Protein AF-A0A5E3WCV4-F1 (afdb_monomer)

Nearest PDB structures (foldseek):
  1yk3-assembly2_B  TM=3.940E-01  e=1.195E-01  Mycobacterium tuberculosis
  8osp-assembly2_C  TM=3.160E-01  e=5.801E-01  Lactobacillus
  2qml-assembly1_A  TM=3.445E-01  e=4.029E-01  Halalkalibacterium halodurans
  2bue-assembly1_A  TM=3.305E-01  e=5.498E+00  Escherichia coli

Sequence (137 aa):
MASGCETLPAIVQELQLLKHSLLPDERMTLLSPLTAEEALESALDALSGDDLSELSDSLSGNAFLTLAFELEDWRGIWFENNICLAASVPTTSGGEDRYDIMVKGENLGREDQTRWQSIVHDKRREVAESGNILCFS

Solvent-accessible surface area (backbone atoms only — not comparable to full-atom values): 8015 Å² total; per-residue (Å²): 142,75,90,65,83,75,50,71,70,53,55,48,52,53,49,30,54,48,66,75,65,53,52,96,57,46,48,81,44,80,67,32,60,73,86,26,48,70,38,45,53,47,40,49,73,47,95,60,74,69,41,52,53,56,29,50,60,54,43,57,93,52,58,51,44,30,35,35,40,35,41,72,89,53,72,57,37,33,40,39,35,41,35,55,66,56,92,74,71,79,70,87,56,82,80,66,85,47,52,46,80,43,64,46,40,86,80,58,47,72,67,56,35,52,52,50,42,49,52,51,52,56,49,52,50,53,54,55,53,58,59,58,62,66,76,77,114

Radius of gyration: 16.22 Å; Cα contacts (8 Å, |Δi|>4): 144; chains: 1; bounding box: 33×35×42 Å

Secondary structure (DSSP, 8-state):
-------HHHHHHHHHHHHHH--TTEEEEEEE-GGGHHHHHHHHH--SSHHHHHHHHHTTT-SEEEEEEEEGGGSSEEEEEEEE--TT---SSSSGGGEEEEEEETT--HHHHHHHHHHHHHHHHHHHHHHHHGGG-

Structure (mmCIF, N/CA/C/O backbone):
data_AF-A0A5E3WCV4-F1
#
_entry.id   AF-A0A5E3WCV4-F1
#
loop_
_atom_site.group_PDB
_atom_site.id
_atom_site.type_symbol
_atom_site.label_atom_id
_atom_site.label_alt_id
_atom_site.label_comp_id
_atom_site.label_asym_id
_atom_site.label_entity_id
_atom_site.label_seq_id
_atom_site.pdbx_PDB_ins_code
_atom_site.Cartn_x
_atom_site.Cartn_y
_atom_site.Cartn_z
_atom_site.occupancy
_atom_site.B_iso_or_equiv
_atom_site.auth_seq_id
_atom_site.auth_comp_id
_atom_site.auth_asym_id
_atom_site.auth_atom_id
_atom_site.pdbx_PDB_model_num
ATOM 1 N N . MET A 1 1 ? 3.868 -17.137 -22.905 1.00 30.66 1 MET A N 1
ATOM 2 C CA . MET A 1 1 ? 4.186 -17.401 -21.487 1.00 30.66 1 MET A CA 1
ATOM 3 C C . MET A 1 1 ? 5.157 -16.338 -21.017 1.00 30.66 1 MET A C 1
ATOM 5 O O . MET A 1 1 ? 6.359 -16.503 -21.156 1.00 30.66 1 MET A O 1
ATOM 9 N N . ALA A 1 2 ? 4.622 -15.212 -20.563 1.00 32.00 2 ALA A N 1
ATOM 10 C CA . ALA A 1 2 ? 5.386 -14.161 -19.913 1.00 32.00 2 ALA A CA 1
ATOM 11 C C . ALA A 1 2 ? 4.629 -13.832 -18.627 1.00 32.00 2 ALA A C 1
ATOM 13 O O . ALA A 1 2 ? 3.850 -12.889 -18.583 1.00 32.00 2 ALA A O 1
ATOM 14 N N . SER A 1 3 ? 4.778 -14.686 -17.615 1.00 37.22 3 SER A N 1
ATOM 15 C CA . SER A 1 3 ? 4.346 -14.371 -16.251 1.00 37.22 3 SER A CA 1
ATOM 16 C C . SER A 1 3 ? 5.381 -13.388 -15.709 1.00 37.22 3 SER A C 1
ATOM 18 O O . SER A 1 3 ? 6.408 -13.783 -15.158 1.00 37.22 3 SER A O 1
ATOM 20 N N . GLY A 1 4 ? 5.197 -12.125 -16.097 1.00 37.62 4 GLY A N 1
ATOM 21 C CA . GLY A 1 4 ? 6.225 -11.098 -16.142 1.00 37.62 4 GLY A CA 1
ATOM 22 C C . GLY A 1 4 ? 6.842 -10.810 -14.780 1.00 37.62 4 GLY A C 1
ATOM 23 O O . GLY A 1 4 ? 6.168 -10.620 -13.768 1.00 37.62 4 GLY A O 1
ATOM 24 N N . CYS A 1 5 ? 8.167 -10.774 -14.758 1.00 43.34 5 CYS A N 1
ATOM 25 C CA . CYS A 1 5 ? 8.899 -9.924 -13.836 1.00 43.34 5 CYS A CA 1
ATOM 26 C C . CYS A 1 5 ? 8.369 -8.496 -14.036 1.00 43.34 5 CYS A C 1
ATOM 28 O O . CYS A 1 5 ? 8.642 -7.896 -15.075 1.00 43.34 5 CYS A O 1
ATOM 30 N N . GLU A 1 6 ? 7.540 -7.989 -13.125 1.00 55.16 6 GLU A N 1
ATOM 31 C CA . GLU A 1 6 ? 7.117 -6.594 -13.193 1.00 55.16 6 GLU A CA 1
ATOM 32 C C . GLU A 1 6 ? 8.290 -5.759 -12.704 1.00 55.16 6 GLU A C 1
ATOM 34 O O . GLU A 1 6 ? 8.676 -5.784 -11.538 1.00 55.16 6 GLU A O 1
ATOM 39 N N . THR A 1 7 ? 8.947 -5.110 -13.657 1.00 72.00 7 THR A N 1
ATOM 40 C CA . THR A 1 7 ? 10.051 -4.191 -13.406 1.00 72.00 7 THR A CA 1
ATOM 41 C C . THR A 1 7 ? 9.519 -2.990 -12.623 1.00 72.00 7 THR A C 1
ATOM 43 O O . THR A 1 7 ? 8.368 -2.627 -12.832 1.00 72.00 7 THR A O 1
ATOM 46 N N . LEU A 1 8 ? 10.340 -2.326 -11.800 1.00 78.25 8 LEU A N 1
ATOM 47 C CA . LEU A 1 8 ? 9.983 -1.093 -11.070 1.00 78.25 8 LEU A CA 1
ATOM 48 C C . LEU A 1 8 ? 9.054 -0.119 -11.847 1.00 78.25 8 LEU A C 1
ATOM 50 O O . LEU A 1 8 ? 8.082 0.339 -11.255 1.00 78.25 8 LEU A O 1
ATOM 54 N N . PRO A 1 9 ? 9.240 0.128 -13.163 1.00 80.25 9 PRO A N 1
ATOM 55 C CA . PRO A 1 9 ? 8.289 0.896 -13.974 1.00 80.25 9 PRO A CA 1
ATOM 56 C C . PRO A 1 9 ? 6.822 0.431 -13.931 1.00 80.25 9 PRO A C 1
ATOM 58 O O . PRO A 1 9 ? 5.930 1.267 -13.904 1.00 80.25 9 PRO A O 1
ATOM 61 N N . ALA A 1 10 ? 6.555 -0.877 -13.929 1.00 79.56 10 ALA A N 1
ATOM 62 C CA . ALA A 1 10 ? 5.200 -1.426 -13.860 1.00 79.56 10 ALA A CA 1
ATOM 63 C C . ALA A 1 10 ? 4.572 -1.190 -12.479 1.00 79.56 10 ALA A C 1
ATOM 65 O O . ALA A 1 10 ? 3.422 -0.777 -12.394 1.00 79.56 10 ALA A O 1
ATOM 66 N N . ILE A 1 11 ? 5.357 -1.353 -11.406 1.00 81.94 11 ILE A N 1
ATOM 67 C CA . ILE A 1 11 ? 4.916 -1.027 -10.041 1.00 81.94 11 ILE A CA 1
ATOM 68 C C . ILE A 1 11 ? 4.557 0.458 -9.953 1.00 81.94 11 ILE A C 1
ATOM 70 O O . ILE A 1 11 ? 3.500 0.804 -9.441 1.00 81.94 11 ILE A O 1
ATOM 74 N N . VAL A 1 12 ? 5.404 1.341 -10.490 1.00 84.88 12 VAL A N 1
ATOM 75 C CA . VAL A 1 12 ? 5.131 2.785 -10.495 1.00 84.88 12 VAL A CA 1
ATOM 76 C C . VAL A 1 12 ? 3.864 3.105 -11.289 1.00 84.88 12 VAL A C 1
ATOM 78 O O . VAL A 1 12 ? 3.050 3.877 -10.804 1.00 84.88 12 VAL A O 1
ATOM 81 N N . GLN A 1 13 ? 3.638 2.475 -12.445 1.00 84.25 13 GLN A N 1
ATOM 82 C CA . GLN A 1 13 ? 2.403 2.666 -13.221 1.00 84.25 13 GLN A CA 1
ATOM 83 C C . GLN A 1 13 ? 1.144 2.266 -12.442 1.00 84.25 13 GLN A C 1
ATOM 85 O O . GLN A 1 13 ? 0.166 3.009 -12.438 1.00 84.25 13 GLN A O 1
ATOM 90 N N . GLU A 1 14 ? 1.161 1.126 -11.751 1.00 84.88 14 GLU A N 1
ATOM 91 C CA . GLU A 1 14 ? 0.044 0.706 -10.894 1.00 84.88 14 GLU A CA 1
ATOM 92 C C . GLU A 1 14 ? -0.191 1.712 -9.756 1.00 84.88 14 GLU A C 1
ATOM 94 O O . GLU A 1 14 ? -1.323 2.115 -9.490 1.00 84.88 14 GLU A O 1
ATOM 99 N N . LEU A 1 15 ? 0.879 2.200 -9.123 1.00 87.19 15 LEU A N 1
ATOM 100 C CA . LEU A 1 15 ? 0.781 3.214 -8.072 1.00 87.19 15 LEU A CA 1
ATOM 101 C C . LEU A 1 15 ? 0.275 4.566 -8.592 1.00 87.19 15 LEU A C 1
ATOM 103 O O . LEU A 1 15 ? -0.468 5.242 -7.883 1.00 87.19 15 LEU A O 1
ATOM 107 N N . GLN A 1 16 ? 0.620 4.949 -9.823 1.00 87.94 16 GLN A N 1
ATOM 108 C CA . GLN A 1 16 ? 0.073 6.137 -10.484 1.00 87.94 16 GLN A CA 1
ATOM 109 C C . GLN A 1 16 ? -1.439 6.006 -10.675 1.00 87.94 16 GLN A C 1
ATOM 111 O O . GLN A 1 16 ? -2.193 6.919 -10.333 1.00 87.94 16 GLN A O 1
ATOM 116 N N . LEU A 1 17 ? -1.895 4.856 -11.182 1.00 87.12 17 LEU A N 1
ATOM 117 C CA . LEU A 1 17 ? -3.323 4.574 -11.334 1.00 87.12 17 LEU A CA 1
ATOM 118 C C . LEU A 1 17 ? -4.039 4.637 -9.985 1.00 87.12 17 LEU A C 1
ATOM 120 O O . LEU A 1 17 ? -5.085 5.280 -9.885 1.00 87.12 17 LEU A O 1
ATOM 124 N N . LEU A 1 18 ? -3.451 4.037 -8.947 1.00 87.44 18 LEU A N 1
ATOM 125 C CA . LEU A 1 18 ? -3.994 4.082 -7.595 1.00 87.44 18 LEU A CA 1
ATOM 126 C C . LEU A 1 18 ? -4.086 5.519 -7.081 1.00 87.44 18 LEU A C 1
ATOM 128 O O . LEU A 1 18 ? -5.187 5.934 -6.725 1.00 87.44 18 LEU A O 1
ATOM 132 N N . LYS A 1 19 ? -2.998 6.302 -7.135 1.00 87.44 19 LYS A N 1
ATOM 133 C CA . LYS A 1 19 ? -2.955 7.712 -6.703 1.00 87.44 19 LYS A CA 1
ATOM 134 C C . LYS A 1 19 ? -4.055 8.548 -7.361 1.00 87.44 19 LYS A C 1
ATOM 136 O O . LYS A 1 19 ? -4.714 9.332 -6.686 1.00 87.44 19 LYS A O 1
ATOM 141 N N . HIS A 1 20 ? -4.294 8.358 -8.658 1.00 85.88 20 HIS A N 1
ATOM 142 C CA . HIS A 1 20 ? -5.339 9.078 -9.395 1.00 85.88 20 HIS A CA 1
ATOM 143 C C . HIS A 1 20 ? -6.758 8.529 -9.197 1.00 85.88 20 HIS A C 1
ATOM 145 O O . HIS A 1 20 ? -7.722 9.184 -9.598 1.00 85.88 20 HIS A O 1
ATOM 151 N N . SER A 1 21 ? -6.897 7.345 -8.601 1.00 87.94 21 SER A N 1
ATOM 152 C CA . SER A 1 21 ? -8.187 6.733 -8.267 1.00 87.94 21 SER A CA 1
ATOM 153 C C . SER A 1 21 ? -8.644 6.989 -6.829 1.00 87.94 21 SER A C 1
ATOM 155 O O . SER A 1 21 ? -9.808 6.725 -6.530 1.00 87.94 21 SER A O 1
ATOM 157 N N . LEU A 1 22 ? -7.759 7.510 -5.967 1.00 85.88 22 LEU A N 1
ATOM 158 C CA . LEU A 1 22 ? -8.068 7.792 -4.565 1.00 85.88 22 LEU A CA 1
ATOM 159 C C . LEU A 1 22 ? -9.232 8.780 -4.445 1.00 85.88 22 LEU A C 1
ATOM 161 O O . LEU A 1 22 ? -9.284 9.804 -5.135 1.00 85.88 22 LEU A O 1
ATOM 165 N N . LEU A 1 23 ? -10.162 8.485 -3.537 1.00 84.94 23 LEU A N 1
ATOM 166 C CA . LEU A 1 23 ? -11.206 9.439 -3.161 1.00 84.94 23 LEU A CA 1
ATOM 167 C C . LEU A 1 23 ? -10.613 10.557 -2.275 1.00 84.94 23 LEU A C 1
ATOM 169 O O . LEU A 1 23 ? -9.546 10.377 -1.692 1.00 84.94 23 LEU A O 1
ATOM 173 N N . PRO A 1 24 ? -11.287 11.718 -2.141 1.00 83.25 24 PRO A N 1
ATOM 174 C CA . PRO A 1 24 ? -10.776 12.851 -1.358 1.00 83.25 24 PRO A CA 1
ATOM 175 C C . PRO A 1 24 ? -10.411 12.528 0.099 1.00 83.25 24 PRO A C 1
ATOM 177 O O . PRO A 1 24 ? -9.553 13.199 0.666 1.00 83.25 24 PRO A O 1
ATOM 180 N N . ASP A 1 25 ? -11.044 11.504 0.674 1.00 86.12 25 ASP A N 1
ATOM 181 C CA . ASP A 1 25 ? -10.856 11.078 2.064 1.00 86.12 25 ASP A CA 1
ATOM 182 C C . ASP A 1 25 ? -9.877 9.890 2.187 1.00 86.12 25 ASP A C 1
ATOM 184 O O . ASP A 1 25 ? -9.717 9.318 3.267 1.00 86.12 25 ASP A O 1
ATOM 188 N N . GLU A 1 26 ? -9.227 9.496 1.088 1.00 87.81 26 GLU A N 1
ATOM 189 C CA . GLU A 1 26 ? -8.242 8.415 1.045 1.00 87.81 26 GLU A CA 1
ATOM 190 C C . GLU A 1 26 ? -6.844 8.984 0.843 1.00 87.81 26 GLU A C 1
ATOM 192 O O . GLU A 1 26 ? -6.622 9.933 0.089 1.00 87.81 26 GLU A O 1
ATOM 197 N N . ARG A 1 27 ? -5.874 8.390 1.532 1.00 87.44 27 ARG A N 1
ATOM 198 C CA . ARG A 1 27 ? -4.487 8.842 1.514 1.00 87.44 27 ARG A CA 1
ATOM 199 C C . ARG A 1 27 ? -3.565 7.661 1.291 1.00 87.44 27 ARG A C 1
ATOM 201 O O . ARG A 1 27 ? -3.735 6.605 1.899 1.00 87.44 27 ARG A O 1
ATOM 208 N N . MET A 1 28 ? -2.575 7.871 0.434 1.00 89.38 28 MET A N 1
ATOM 209 C CA . MET A 1 28 ? -1.451 6.968 0.231 1.00 89.38 28 MET A CA 1
ATOM 210 C C . MET A 1 28 ? -0.191 7.665 0.736 1.00 89.38 28 MET A C 1
ATOM 212 O O . MET A 1 28 ? 0.090 8.787 0.324 1.00 89.38 28 MET A O 1
ATOM 216 N N . THR A 1 29 ? 0.557 7.002 1.613 1.00 88.56 29 THR A N 1
ATOM 217 C CA . THR A 1 29 ? 1.755 7.555 2.256 1.00 88.56 29 THR A CA 1
ATOM 218 C C . THR A 1 29 ? 2.915 6.582 2.111 1.00 88.56 29 THR A C 1
ATOM 220 O O . THR A 1 29 ? 2.762 5.383 2.354 1.00 88.56 29 THR A O 1
ATOM 223 N N . LEU A 1 30 ? 4.099 7.079 1.765 1.00 87.00 30 LEU A N 1
ATOM 224 C CA . LEU A 1 30 ? 5.311 6.268 1.774 1.00 87.00 30 LEU A CA 1
ATOM 225 C C . LEU A 1 30 ? 5.822 6.079 3.208 1.00 87.00 30 LEU A C 1
ATOM 227 O O . LEU A 1 30 ? 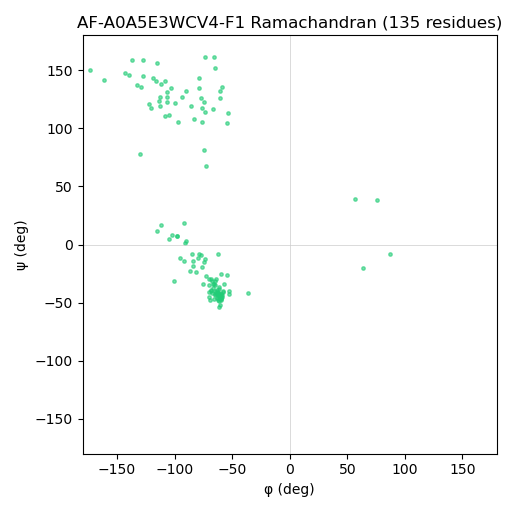6.064 7.048 3.919 1.00 87.00 30 LEU A O 1
ATOM 231 N N . LEU A 1 31 ? 6.023 4.829 3.632 1.00 85.69 31 LEU A N 1
ATOM 232 C CA . LEU A 1 31 ? 6.623 4.515 4.935 1.00 85.69 31 LEU A CA 1
ATOM 233 C C . LEU A 1 31 ? 8.102 4.137 4.827 1.00 85.69 31 LEU A C 1
ATOM 235 O O . LEU A 1 31 ? 8.871 4.361 5.761 1.00 85.69 31 LEU A O 1
ATOM 239 N N . SER A 1 32 ? 8.507 3.519 3.716 1.00 79.00 32 SER A N 1
ATOM 240 C CA . SER A 1 32 ? 9.894 3.113 3.499 1.00 79.00 32 SER A CA 1
ATOM 241 C C . SER A 1 32 ? 10.183 2.852 2.018 1.00 79.00 32 SER A C 1
ATOM 243 O O . SER A 1 32 ? 9.352 2.232 1.351 1.00 79.00 32 SER A O 1
ATOM 245 N N . PRO A 1 33 ? 11.369 3.226 1.512 1.00 74.31 33 PRO A N 1
ATOM 246 C CA . PRO A 1 33 ? 12.418 3.977 2.207 1.00 74.31 33 PRO A CA 1
ATOM 247 C C . PRO A 1 33 ? 12.103 5.481 2.265 1.00 74.31 33 PRO A C 1
ATOM 249 O O . PRO A 1 33 ? 11.750 6.085 1.259 1.00 74.31 33 PRO A O 1
ATOM 252 N N . LEU A 1 34 ? 12.291 6.101 3.438 1.00 69.06 34 LEU A N 1
ATOM 253 C CA . LEU A 1 34 ? 12.006 7.532 3.673 1.00 69.06 34 LEU A CA 1
ATOM 254 C C . LEU A 1 34 ? 12.819 8.472 2.766 1.00 69.06 34 LEU A C 1
ATOM 256 O O . LEU A 1 34 ? 12.406 9.587 2.485 1.00 69.06 34 LEU A O 1
ATOM 260 N N . THR A 1 35 ? 13.985 8.026 2.295 1.00 76.69 35 THR A N 1
ATOM 261 C CA . THR A 1 35 ? 14.838 8.798 1.381 1.00 76.69 35 THR A CA 1
ATOM 262 C C . THR A 1 35 ? 14.302 8.859 -0.045 1.00 76.69 35 THR A C 1
ATOM 264 O O . THR A 1 35 ? 14.821 9.633 -0.838 1.00 76.69 35 THR A O 1
ATOM 267 N N . ALA A 1 36 ? 13.311 8.034 -0.385 1.00 79.94 36 ALA A N 1
ATOM 268 C CA . ALA A 1 36 ? 12.735 7.967 -1.721 1.00 79.94 36 ALA A CA 1
ATOM 269 C C . ALA A 1 36 ? 11.382 8.686 -1.824 1.00 79.94 36 ALA A C 1
ATOM 271 O O . ALA A 1 36 ? 10.735 8.550 -2.851 1.00 79.94 36 ALA A O 1
ATOM 272 N N . GLU A 1 37 ? 10.936 9.421 -0.799 1.00 83.50 37 GLU A N 1
ATOM 273 C CA . GLU A 1 37 ? 9.616 10.073 -0.799 1.00 83.50 37 GLU A CA 1
ATOM 274 C C . GLU A 1 37 ? 9.482 11.097 -1.927 1.00 83.50 37 GLU A C 1
ATOM 276 O O . GLU A 1 37 ? 8.601 10.963 -2.770 1.00 83.50 37 GLU A O 1
ATOM 281 N N . GLU A 1 38 ? 10.410 12.050 -2.017 1.00 83.31 38 GLU A N 1
ATOM 282 C CA . GLU A 1 38 ? 10.399 13.067 -3.076 1.00 83.31 38 GLU A CA 1
ATOM 283 C C . GLU A 1 38 ? 10.557 12.441 -4.471 1.00 83.31 38 GLU A C 1
ATOM 285 O O . GLU A 1 38 ? 9.848 12.813 -5.405 1.00 83.31 38 GLU A O 1
ATOM 290 N N . ALA A 1 39 ? 11.441 11.445 -4.604 1.00 83.75 39 ALA A N 1
ATOM 291 C CA . ALA A 1 39 ? 11.664 10.735 -5.862 1.00 83.75 39 ALA A CA 1
ATOM 292 C C . ALA A 1 39 ? 10.439 9.908 -6.286 1.00 83.75 39 ALA A C 1
ATOM 294 O O . ALA A 1 39 ? 10.122 9.836 -7.472 1.00 83.75 39 ALA A O 1
ATOM 295 N N . LEU A 1 40 ? 9.735 9.293 -5.331 1.00 84.25 40 LEU A N 1
ATOM 296 C CA . LEU A 1 40 ? 8.513 8.542 -5.591 1.00 84.25 40 LEU A CA 1
ATOM 297 C C . LEU A 1 40 ? 7.388 9.488 -5.990 1.00 84.25 40 LEU A C 1
ATOM 299 O O . LEU A 1 40 ? 6.746 9.237 -6.999 1.00 84.25 40 LEU A O 1
ATOM 303 N N . GLU A 1 41 ? 7.169 10.576 -5.253 1.00 84.88 41 GLU A N 1
ATOM 304 C CA . GLU A 1 41 ? 6.149 11.565 -5.607 1.00 84.88 41 GLU A CA 1
ATOM 305 C C . GLU A 1 41 ? 6.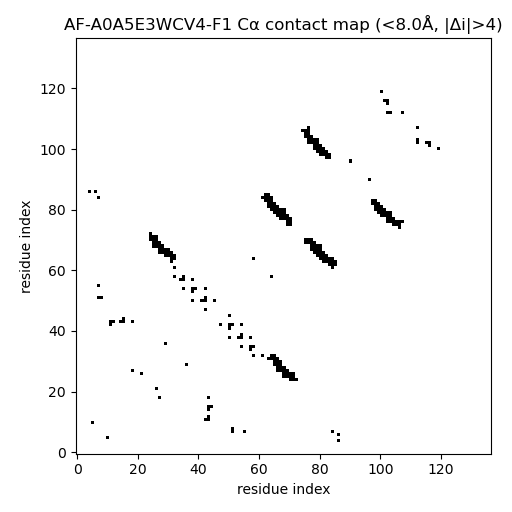409 12.164 -6.993 1.00 84.88 41 GLU A C 1
ATOM 307 O O . GLU A 1 41 ? 5.489 12.211 -7.811 1.00 84.88 41 GLU A O 1
ATOM 312 N N . SER A 1 42 ? 7.667 12.502 -7.311 1.00 84.81 42 SER A N 1
ATOM 313 C CA . SER A 1 42 ? 8.051 12.945 -8.659 1.00 84.81 42 SER A CA 1
ATOM 314 C C . SER A 1 42 ? 7.746 11.877 -9.704 1.00 84.81 42 SER A C 1
ATOM 316 O O . SER A 1 42 ? 7.104 12.169 -10.706 1.00 84.81 42 SER A O 1
ATOM 318 N N . ALA A 1 43 ? 8.123 10.618 -9.463 1.00 84.50 43 ALA A N 1
ATOM 319 C CA . ALA A 1 43 ? 7.844 9.521 -10.387 1.00 84.50 43 ALA A CA 1
ATOM 320 C C . ALA A 1 43 ? 6.339 9.240 -10.548 1.00 84.50 43 ALA A C 1
ATOM 322 O O . ALA A 1 43 ? 5.910 8.834 -11.625 1.00 84.50 43 ALA A O 1
ATOM 323 N N . LEU A 1 44 ? 5.527 9.458 -9.510 1.00 84.88 44 LEU A N 1
ATOM 324 C CA . LEU A 1 44 ? 4.074 9.297 -9.570 1.00 84.88 44 LEU A CA 1
ATOM 325 C C . LEU A 1 44 ? 3.392 10.450 -10.321 1.00 84.88 44 LEU A C 1
ATOM 327 O O . LEU A 1 44 ? 2.407 10.216 -11.013 1.00 84.88 44 LEU A O 1
ATOM 331 N N . ASP A 1 45 ? 3.915 11.670 -10.225 1.00 83.00 45 ASP A N 1
ATOM 332 C CA . ASP A 1 45 ? 3.361 12.837 -10.923 1.00 83.00 45 ASP A CA 1
ATOM 333 C C . ASP A 1 45 ? 3.904 12.998 -12.352 1.00 83.00 45 ASP A C 1
ATOM 335 O O . ASP A 1 45 ? 3.274 13.635 -13.205 1.00 83.00 45 ASP A O 1
ATOM 339 N N . ALA A 1 46 ? 5.075 12.427 -12.632 1.00 74.94 46 ALA A N 1
ATOM 340 C CA . ALA A 1 46 ? 5.743 12.546 -13.913 1.00 74.94 46 ALA A CA 1
ATOM 341 C C . ALA A 1 46 ? 5.156 11.618 -14.987 1.00 74.94 46 ALA A C 1
ATOM 343 O O . ALA A 1 46 ? 4.814 10.457 -14.772 1.00 74.94 46 ALA A O 1
ATOM 344 N N . LEU A 1 47 ? 5.131 12.141 -16.214 1.00 57.66 47 LEU A N 1
ATOM 345 C CA . LEU A 1 47 ? 4.823 11.397 -17.441 1.00 57.66 47 LEU A CA 1
ATOM 346 C C . LEU A 1 47 ? 6.106 10.959 -18.188 1.00 57.66 47 LEU A C 1
ATOM 348 O O . LEU A 1 47 ? 6.023 10.500 -19.330 1.00 57.66 47 LEU A O 1
ATOM 352 N N . SER A 1 48 ? 7.292 11.149 -17.589 1.00 59.22 48 SER A N 1
ATOM 353 C CA . SER A 1 48 ? 8.624 10.978 -18.199 1.00 59.22 48 SER A CA 1
ATOM 354 C C . SER A 1 48 ? 9.449 9.844 -17.576 1.00 59.22 48 SER A C 1
ATOM 356 O O . SER A 1 48 ? 9.237 9.443 -16.441 1.00 59.22 48 SER A O 1
ATOM 358 N N . GLY A 1 49 ? 10.406 9.305 -18.345 1.00 62.00 49 GLY A N 1
ATOM 359 C CA . GLY A 1 49 ? 11.234 8.162 -17.935 1.00 62.00 49 GLY A CA 1
ATOM 360 C C . GLY A 1 49 ? 12.461 8.488 -17.072 1.00 62.00 49 GLY A C 1
ATOM 361 O O . GLY A 1 49 ? 13.018 7.564 -16.486 1.00 62.00 49 GLY A O 1
ATOM 362 N N . ASP A 1 50 ? 12.883 9.754 -16.983 1.00 71.00 50 ASP A N 1
ATOM 363 C CA . ASP A 1 50 ? 14.080 10.151 -16.220 1.00 71.00 50 ASP A CA 1
ATOM 364 C C . ASP A 1 50 ? 13.856 10.021 -14.697 1.00 71.00 50 ASP A C 1
ATOM 366 O O . ASP A 1 50 ? 14.743 9.556 -13.980 1.00 71.00 50 ASP A O 1
ATOM 370 N N . ASP A 1 51 ? 12.638 10.296 -14.220 1.00 78.31 51 ASP A N 1
ATOM 371 C CA . ASP A 1 51 ? 12.235 10.208 -12.806 1.00 78.31 51 ASP A CA 1
ATOM 372 C C . ASP A 1 51 ? 12.299 8.769 -12.253 1.00 78.31 51 ASP A C 1
ATOM 374 O O . ASP A 1 51 ? 12.594 8.531 -11.080 1.00 78.31 51 ASP A O 1
ATOM 378 N N . LEU A 1 52 ? 12.095 7.770 -13.120 1.00 76.62 52 LEU A N 1
ATOM 379 C CA . LEU A 1 52 ? 12.205 6.355 -12.753 1.00 76.62 52 LEU A CA 1
ATOM 380 C C . LEU A 1 52 ? 13.649 5.940 -12.447 1.00 76.62 52 LEU A C 1
ATOM 382 O O . LEU A 1 52 ? 13.861 5.027 -11.645 1.00 76.62 52 LEU A O 1
ATOM 386 N N . SER A 1 53 ? 14.637 6.581 -13.081 1.00 79.12 53 SER A N 1
ATOM 387 C CA . SER A 1 53 ? 16.051 6.298 -12.815 1.00 79.12 53 SER A CA 1
ATOM 388 C C . SER A 1 53 ? 16.449 6.800 -11.432 1.00 79.12 53 SER A C 1
ATOM 390 O O . SER A 1 53 ? 17.078 6.066 -10.674 1.00 79.12 53 SER A O 1
ATOM 392 N N . GLU A 1 54 ? 16.035 8.017 -11.078 1.00 82.19 54 GLU A N 1
ATOM 393 C CA . GLU A 1 54 ? 16.302 8.610 -9.765 1.00 82.19 54 GLU A CA 1
ATOM 394 C C . GLU A 1 54 ? 15.610 7.830 -8.639 1.00 82.19 54 GLU A C 1
ATOM 396 O O . GLU A 1 54 ? 16.212 7.557 -7.594 1.00 82.19 54 GLU A O 1
ATOM 401 N N . LEU A 1 55 ? 14.375 7.374 -8.878 1.00 81.88 55 LEU A N 1
ATOM 402 C CA . LEU A 1 55 ? 13.681 6.475 -7.962 1.00 81.88 55 LEU A CA 1
ATOM 403 C C . LEU A 1 55 ? 14.419 5.137 -7.823 1.00 81.88 55 LEU A C 1
ATOM 405 O O . LEU A 1 55 ? 14.622 4.666 -6.707 1.00 81.88 55 LEU A O 1
ATOM 409 N N . SER A 1 56 ? 14.859 4.528 -8.927 1.00 82.00 56 SER A N 1
ATOM 410 C CA . SER A 1 56 ? 15.629 3.278 -8.891 1.00 82.00 56 SER A CA 1
ATOM 411 C C . SER A 1 56 ? 16.917 3.416 -8.075 1.00 82.00 56 SER A C 1
ATOM 413 O O . SER A 1 56 ? 17.255 2.511 -7.311 1.00 82.00 56 SER A O 1
ATOM 415 N N . ASP A 1 57 ? 17.624 4.537 -8.209 1.00 82.62 57 ASP A N 1
ATOM 416 C CA . ASP A 1 57 ? 18.841 4.819 -7.447 1.00 82.62 57 ASP A CA 1
ATOM 417 C C . ASP A 1 57 ? 18.531 5.040 -5.959 1.00 82.62 57 ASP A C 1
ATOM 419 O O . ASP A 1 57 ? 19.225 4.505 -5.092 1.00 82.62 57 ASP A O 1
ATOM 423 N N . SER A 1 58 ? 17.436 5.736 -5.649 1.00 82.06 58 SER A N 1
ATOM 424 C CA . SER A 1 58 ? 16.963 5.973 -4.275 1.00 82.06 58 SER A CA 1
ATOM 425 C C . SER A 1 58 ? 16.484 4.690 -3.583 1.00 82.06 58 SER A C 1
ATOM 427 O O . SER A 1 58 ? 16.623 4.529 -2.369 1.00 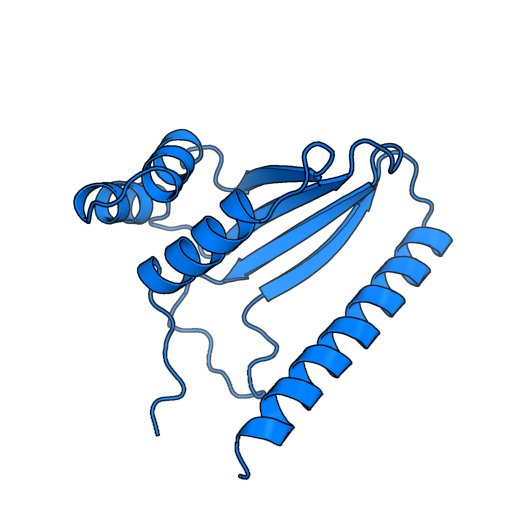82.06 58 SER A O 1
ATOM 429 N N . LEU A 1 59 ? 15.945 3.749 -4.360 1.00 79.62 59 LEU A N 1
ATOM 430 C CA . LEU A 1 59 ? 15.553 2.413 -3.917 1.00 79.62 59 LEU A CA 1
ATOM 431 C C . LEU A 1 59 ? 16.724 1.420 -3.938 1.00 79.62 59 LEU A C 1
ATOM 433 O O . LEU A 1 59 ? 16.575 0.303 -3.438 1.00 79.62 59 LEU A O 1
ATOM 437 N N . SER A 1 60 ? 17.888 1.790 -4.481 1.00 73.50 60 SER A N 1
ATOM 438 C CA . SER A 1 60 ? 19.019 0.873 -4.616 1.00 73.50 60 SER A CA 1
ATOM 439 C C . SER A 1 60 ? 19.479 0.360 -3.244 1.00 73.50 60 SER A C 1
ATOM 441 O O . SER A 1 60 ? 19.708 1.110 -2.297 1.00 73.50 60 SER A O 1
ATOM 443 N N . GLY A 1 61 ? 19.551 -0.967 -3.106 1.00 69.75 61 GLY A N 1
ATOM 444 C CA . GLY A 1 61 ? 19.857 -1.630 -1.833 1.00 69.75 61 GLY A CA 1
ATOM 445 C C . GLY A 1 61 ? 18.650 -1.901 -0.925 1.00 69.75 61 GLY A C 1
ATOM 446 O O . GLY A 1 61 ? 18.799 -2.651 0.040 1.00 69.75 61 GLY A O 1
ATOM 447 N N . ASN A 1 62 ? 17.457 -1.391 -1.249 1.00 74.94 62 ASN A N 1
ATOM 448 C CA . ASN A 1 62 ? 16.218 -1.757 -0.567 1.00 74.94 62 ASN A CA 1
ATOM 449 C C . ASN A 1 62 ? 15.558 -2.959 -1.250 1.00 74.94 62 ASN A C 1
ATOM 451 O O . ASN A 1 62 ? 15.387 -3.001 -2.466 1.00 74.94 62 ASN A O 1
ATOM 455 N N . ALA A 1 63 ? 15.164 -3.951 -0.452 1.00 76.50 63 ALA A N 1
ATOM 456 C CA . ALA A 1 63 ? 14.451 -5.125 -0.954 1.00 76.50 63 ALA A CA 1
ATOM 457 C C . ALA A 1 63 ? 12.935 -4.895 -1.079 1.00 76.50 63 ALA A C 1
ATOM 459 O O . ALA A 1 63 ? 12.261 -5.649 -1.783 1.00 76.50 63 ALA A O 1
ATOM 460 N N . PHE A 1 64 ? 12.409 -3.869 -0.402 1.00 81.81 64 PHE A N 1
ATOM 461 C CA . PHE A 1 64 ? 10.979 -3.611 -0.283 1.00 81.81 64 PHE A CA 1
ATOM 462 C C . PHE A 1 64 ? 10.651 -2.119 -0.392 1.00 81.81 64 PHE A C 1
ATOM 464 O O . PHE A 1 64 ? 11.414 -1.278 0.082 1.00 81.81 64 PHE A O 1
ATOM 471 N N . LEU A 1 65 ? 9.490 -1.837 -0.979 1.00 86.25 65 LEU A N 1
ATOM 472 C CA . LEU A 1 65 ? 8.785 -0.560 -0.946 1.00 86.25 65 LEU A CA 1
ATOM 473 C C . LEU A 1 65 ? 7.577 -0.716 -0.016 1.00 86.25 65 LEU A C 1
ATOM 475 O O . LEU A 1 65 ? 6.748 -1.595 -0.249 1.00 86.25 65 LEU A O 1
ATOM 479 N N . THR A 1 66 ? 7.470 0.107 1.026 1.00 89.88 66 THR A N 1
ATOM 480 C CA . THR A 1 66 ? 6.370 0.031 1.997 1.00 89.88 66 THR A CA 1
ATOM 481 C C . THR A 1 66 ? 5.475 1.254 1.891 1.00 89.88 66 THR A C 1
ATOM 483 O O . THR A 1 66 ? 5.919 2.369 2.160 1.00 89.88 66 THR A O 1
ATOM 486 N N . LEU A 1 67 ? 4.203 1.034 1.570 1.00 91.06 67 LEU A N 1
ATOM 487 C CA . LEU A 1 67 ? 3.182 2.075 1.443 1.00 91.06 67 LEU A CA 1
ATOM 488 C C . LEU A 1 67 ? 2.090 1.881 2.491 1.00 91.06 67 LEU A C 1
ATOM 490 O O . LEU A 1 67 ? 1.673 0.755 2.742 1.00 91.06 67 LEU A O 1
ATOM 494 N N . ALA A 1 68 ? 1.592 2.963 3.070 1.00 91.56 68 ALA A N 1
ATOM 495 C CA . ALA A 1 68 ? 0.395 2.967 3.894 1.00 91.56 68 ALA A CA 1
ATOM 496 C C . ALA A 1 68 ? -0.781 3.539 3.109 1.00 91.56 68 ALA A C 1
ATOM 498 O O . ALA A 1 68 ? -0.652 4.586 2.481 1.00 91.56 68 ALA A O 1
ATOM 499 N N . PHE A 1 69 ? -1.929 2.875 3.199 1.00 90.62 69 PHE A N 1
ATOM 500 C CA . PHE A 1 69 ? -3.205 3.413 2.741 1.00 90.62 69 PHE A CA 1
ATOM 501 C C . PHE A 1 69 ? -4.112 3.640 3.940 1.00 90.62 69 PHE A C 1
ATOM 503 O O . PHE A 1 69 ? -4.377 2.710 4.706 1.00 90.62 69 PHE A O 1
ATOM 510 N N . GLU A 1 70 ? -4.578 4.870 4.101 1.00 90.31 70 GLU A N 1
ATOM 511 C CA . GLU A 1 70 ? -5.430 5.294 5.206 1.00 90.31 70 GLU A CA 1
ATOM 512 C C . GLU A 1 70 ? -6.685 5.987 4.675 1.00 90.31 70 GLU A C 1
ATOM 514 O O . GLU A 1 70 ? -6.649 6.699 3.673 1.00 90.31 70 GLU A O 1
ATOM 519 N N . LEU A 1 71 ? -7.795 5.781 5.380 1.00 83.44 71 LEU A N 1
ATOM 520 C CA . LEU A 1 71 ? -9.038 6.512 5.179 1.00 83.44 71 LEU A CA 1
ATOM 521 C C . LEU A 1 71 ? -9.212 7.482 6.346 1.00 83.44 71 LEU A C 1
ATOM 523 O O . LEU A 1 71 ? -9.168 7.062 7.504 1.00 83.44 71 LEU A O 1
ATOM 527 N N . GLU A 1 72 ? -9.432 8.762 6.055 1.00 79.75 72 GLU A N 1
ATOM 528 C CA . GLU A 1 72 ? -9.496 9.828 7.066 1.00 79.75 72 GLU A CA 1
ATOM 529 C C . GLU A 1 72 ? -10.572 9.551 8.135 1.00 79.75 72 GLU A C 1
ATOM 531 O O . GLU A 1 72 ? -10.366 9.779 9.330 1.00 79.75 72 GLU A O 1
ATOM 536 N N . ASP A 1 73 ? -11.681 8.927 7.735 1.00 79.19 73 ASP A N 1
ATOM 537 C CA . ASP A 1 73 ? -12.792 8.571 8.623 1.00 79.19 73 ASP A CA 1
ATOM 538 C C . ASP A 1 73 ? -12.535 7.335 9.513 1.00 79.19 73 ASP A C 1
ATOM 540 O O . ASP A 1 73 ? -13.327 7.029 10.414 1.00 79.19 73 ASP A O 1
ATOM 544 N N . TRP A 1 74 ? -11.445 6.590 9.297 1.00 75.38 74 TRP A N 1
ATOM 545 C CA . TRP A 1 74 ? -11.226 5.267 9.904 1.00 75.38 74 TRP A CA 1
ATOM 546 C C . TRP A 1 74 ? -10.463 5.287 11.235 1.00 75.38 74 TRP A C 1
ATOM 548 O O . TRP A 1 74 ? -10.022 4.245 11.721 1.00 75.38 74 TRP A O 1
ATOM 558 N N . ARG A 1 75 ? -10.402 6.450 11.898 1.00 71.88 75 ARG A N 1
ATOM 559 C CA . ARG A 1 75 ? -9.892 6.610 13.277 1.00 71.88 75 ARG A CA 1
ATOM 560 C C . ARG A 1 75 ? -8.455 6.097 13.474 1.00 71.88 75 ARG A C 1
ATOM 562 O O . ARG A 1 75 ? -8.160 5.495 14.511 1.00 71.88 75 ARG A O 1
ATOM 569 N N . GLY A 1 76 ? -7.579 6.329 12.499 1.00 83.75 76 GLY A N 1
ATOM 570 C CA . GLY A 1 76 ? -6.172 5.936 12.585 1.00 83.75 76 GLY A CA 1
ATOM 571 C C . GLY A 1 76 ? -5.946 4.441 12.367 1.00 83.75 76 GLY A C 1
ATOM 572 O O . GLY A 1 76 ? -5.146 3.849 13.088 1.00 83.75 76 GLY A O 1
ATOM 573 N N . ILE A 1 77 ? -6.687 3.818 11.441 1.00 89.31 77 ILE A N 1
ATOM 574 C CA . ILE A 1 77 ? -6.430 2.465 10.916 1.00 89.31 77 ILE A CA 1
ATOM 575 C C . ILE A 1 77 ? -5.891 2.607 9.492 1.00 89.31 77 ILE A C 1
ATOM 577 O O . ILE A 1 77 ? -6.508 3.280 8.670 1.00 89.31 77 ILE A O 1
ATOM 581 N N . TRP A 1 78 ? -4.792 1.921 9.187 1.00 92.06 78 TRP A N 1
ATOM 582 C CA . TRP A 1 78 ? -4.173 1.926 7.863 1.00 92.06 78 TRP A CA 1
ATOM 583 C C . TRP A 1 78 ? -3.734 0.529 7.419 1.00 92.06 78 TRP A C 1
ATOM 585 O O . TRP A 1 78 ? -3.537 -0.391 8.223 1.00 92.06 78 TRP A O 1
ATOM 595 N N . PHE A 1 79 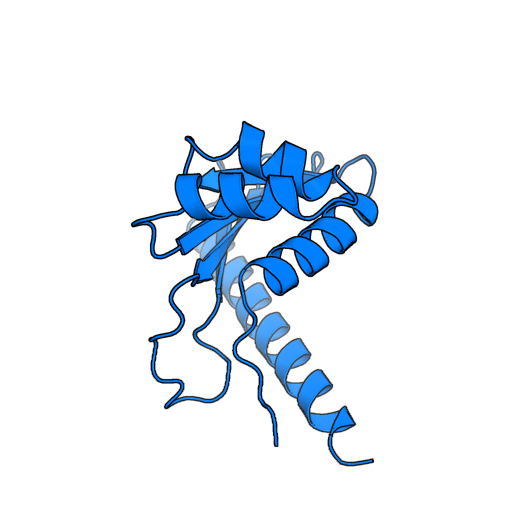? -3.575 0.382 6.107 1.00 92.81 79 PHE A N 1
ATOM 596 C CA . PHE A 1 79 ? -3.086 -0.822 5.448 1.00 92.81 79 PHE A CA 1
ATOM 597 C C . PHE A 1 79 ? -1.643 -0.610 4.996 1.00 92.81 79 PHE A C 1
ATOM 599 O O . PHE A 1 79 ? -1.390 0.165 4.076 1.00 92.81 79 PHE A O 1
ATOM 606 N N . GLU A 1 80 ? -0.699 -1.311 5.617 1.00 93.38 80 GLU A N 1
ATOM 607 C CA . GLU A 1 80 ? 0.702 -1.327 5.191 1.00 93.38 80 GLU A CA 1
ATOM 608 C C . GLU A 1 80 ? 0.908 -2.386 4.115 1.00 93.38 80 GLU A C 1
ATOM 610 O O . GLU A 1 80 ? 0.703 -3.574 4.353 1.00 93.38 80 GLU A O 1
ATOM 615 N N . ASN A 1 81 ? 1.340 -1.953 2.939 1.00 91.12 81 ASN A N 1
ATOM 616 C CA . ASN A 1 81 ? 1.614 -2.776 1.778 1.00 91.12 81 ASN A CA 1
ATOM 617 C C . ASN A 1 81 ? 3.126 -2.831 1.580 1.00 91.12 81 ASN A C 1
ATOM 619 O O . ASN A 1 81 ? 3.743 -1.830 1.224 1.00 91.12 81 ASN A O 1
ATOM 623 N N . ASN A 1 82 ? 3.719 -3.994 1.823 1.00 89.38 82 ASN A N 1
ATOM 624 C CA . ASN A 1 82 ? 5.139 -4.253 1.615 1.00 89.38 82 ASN A CA 1
ATOM 625 C C . ASN A 1 82 ? 5.324 -4.924 0.260 1.00 89.38 82 ASN A C 1
ATOM 627 O O . ASN A 1 82 ? 5.015 -6.102 0.124 1.00 89.38 82 ASN A O 1
ATOM 631 N N . ILE A 1 83 ? 5.825 -4.193 -0.728 1.00 86.75 83 ILE A N 1
ATOM 632 C CA . ILE A 1 83 ? 6.009 -4.664 -2.102 1.00 86.75 83 ILE A CA 1
ATOM 633 C C . ILE A 1 83 ? 7.473 -5.056 -2.289 1.00 86.75 83 ILE A C 1
ATOM 635 O O . ILE A 1 83 ? 8.372 -4.240 -2.090 1.00 86.75 83 ILE A O 1
ATOM 639 N N . CYS A 1 84 ? 7.732 -6.305 -2.665 1.00 83.19 84 CYS A N 1
ATOM 640 C CA . CYS A 1 84 ? 9.081 -6.786 -2.933 1.00 83.19 84 CYS A CA 1
ATOM 641 C C . CYS A 1 84 ? 9.588 -6.253 -4.278 1.00 83.19 84 CYS A C 1
ATOM 643 O O . CYS A 1 84 ? 8.993 -6.508 -5.323 1.00 83.19 84 CYS A O 1
ATOM 645 N N . LEU A 1 85 ? 10.720 -5.548 -4.249 1.00 77.69 85 LEU A N 1
ATOM 646 C CA . LEU A 1 85 ? 11.371 -4.979 -5.434 1.00 77.69 85 LEU A CA 1
ATOM 647 C C . LEU A 1 85 ? 12.422 -5.923 -6.041 1.00 77.69 85 LEU A C 1
ATOM 649 O O . LEU A 1 85 ? 12.898 -5.711 -7.158 1.00 77.69 85 LEU A O 1
ATOM 653 N N . ALA A 1 86 ? 12.821 -6.965 -5.307 1.00 67.81 86 ALA A N 1
ATOM 654 C CA . ALA A 1 86 ? 13.861 -7.884 -5.742 1.00 67.81 86 ALA A CA 1
ATOM 655 C C . ALA A 1 86 ? 13.334 -8.850 -6.816 1.00 67.81 86 ALA A C 1
ATOM 657 O O . ALA A 1 86 ? 12.504 -9.718 -6.551 1.00 67.81 86 ALA A O 1
ATOM 658 N N . ALA A 1 87 ? 13.912 -8.781 -8.017 1.00 55.16 87 ALA A N 1
ATOM 659 C CA . ALA A 1 87 ? 13.615 -9.696 -9.124 1.00 55.16 87 ALA A CA 1
ATOM 660 C C . ALA A 1 87 ? 13.959 -11.180 -8.836 1.00 55.16 87 ALA A C 1
ATOM 662 O O . ALA A 1 87 ? 13.651 -12.051 -9.648 1.00 55.16 87 ALA A O 1
ATOM 663 N N . SER A 1 88 ? 14.625 -11.481 -7.713 1.00 49.00 88 SER A N 1
ATOM 664 C CA . SER A 1 88 ? 15.261 -12.772 -7.419 1.00 49.00 88 SER A CA 1
ATOM 665 C C . SER A 1 88 ? 14.527 -13.666 -6.417 1.00 49.00 88 SER A C 1
ATOM 667 O O . SER A 1 88 ? 15.058 -14.730 -6.095 1.00 49.00 88 SER A O 1
ATOM 669 N N . VAL A 1 89 ? 13.330 -13.309 -5.934 1.00 49.56 89 VAL A N 1
ATOM 670 C CA . VAL A 1 89 ? 12.558 -14.235 -5.087 1.00 49.56 89 VAL A CA 1
ATOM 671 C C . VAL A 1 89 ? 11.996 -15.349 -5.981 1.00 49.56 89 VAL A C 1
ATOM 673 O O . VAL A 1 89 ? 11.185 -15.065 -6.869 1.00 49.56 89 VAL A O 1
ATOM 676 N N . PRO A 1 90 ? 12.432 -16.614 -5.814 1.00 44.16 90 PRO A N 1
ATOM 677 C CA . PRO A 1 90 ? 11.929 -17.704 -6.627 1.00 44.16 90 PRO A CA 1
ATOM 678 C C . PRO A 1 90 ? 10.454 -17.906 -6.292 1.00 44.16 90 PRO A C 1
ATOM 680 O O . PRO A 1 90 ? 10.102 -18.263 -5.172 1.00 44.16 90 PRO A O 1
ATOM 683 N N . THR A 1 91 ? 9.590 -17.689 -7.278 1.00 47.56 91 THR A N 1
ATOM 684 C CA . THR A 1 91 ? 8.157 -17.996 -7.222 1.00 47.56 91 THR A CA 1
ATOM 685 C C . THR A 1 91 ? 7.962 -19.511 -7.309 1.00 47.56 91 THR A C 1
ATOM 687 O O . THR A 1 91 ? 7.495 -20.053 -8.305 1.00 47.56 91 THR A O 1
ATOM 690 N N . THR A 1 92 ? 8.388 -20.237 -6.276 1.00 46.19 92 THR A N 1
ATOM 691 C CA . THR A 1 92 ? 8.090 -21.672 -6.130 1.00 46.19 92 THR A CA 1
ATOM 692 C C . THR A 1 92 ? 6.641 -21.925 -5.705 1.00 46.19 92 THR A C 1
ATOM 694 O O . THR A 1 92 ? 6.136 -23.032 -5.872 1.00 46.19 92 THR A O 1
ATOM 697 N N . SER A 1 93 ? 5.962 -20.888 -5.227 1.00 43.22 93 SER A N 1
ATOM 698 C CA . SER A 1 93 ? 4.551 -20.829 -4.846 1.00 43.22 93 SER A CA 1
ATOM 699 C C . SER A 1 93 ? 3.919 -19.718 -5.684 1.00 43.22 93 SER A C 1
ATOM 701 O O . SER A 1 93 ? 4.424 -18.598 -5.706 1.00 43.22 93 SER A O 1
ATOM 703 N N . GLY A 1 94 ? 2.900 -20.035 -6.484 1.00 43.00 94 GLY A N 1
ATOM 704 C CA . GLY A 1 94 ? 2.385 -19.135 -7.517 1.00 43.00 94 GLY A CA 1
ATOM 705 C C . GLY A 1 94 ? 2.008 -17.750 -6.985 1.00 43.00 94 GLY A C 1
ATOM 706 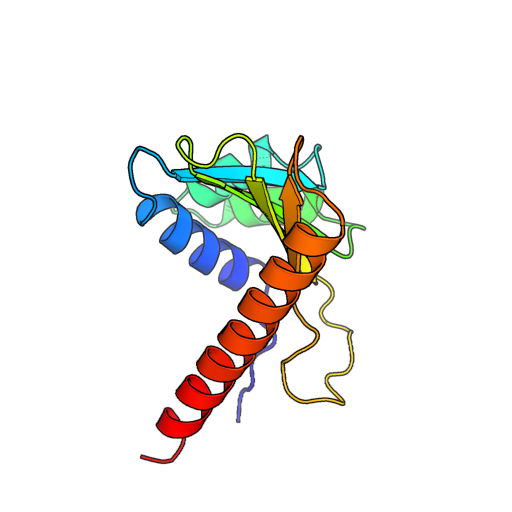O O . GLY A 1 94 ? 1.058 -17.640 -6.233 1.00 43.00 94 GLY A O 1
ATOM 707 N N . GLY A 1 95 ? 2.736 -16.707 -7.399 1.00 48.59 95 GLY A N 1
ATOM 708 C CA . GLY A 1 95 ? 2.339 -15.289 -7.341 1.00 48.59 95 GLY A CA 1
ATOM 709 C C . GLY A 1 95 ? 2.115 -14.629 -5.968 1.00 48.59 95 GLY A C 1
ATOM 710 O O . GLY A 1 95 ? 2.178 -13.405 -5.897 1.00 48.59 95 GLY A O 1
ATOM 711 N N . GLU A 1 96 ? 1.886 -15.386 -4.896 1.00 52.03 96 GLU A N 1
ATOM 712 C CA . GLU A 1 96 ? 1.372 -14.878 -3.613 1.00 52.03 96 GLU A CA 1
ATOM 713 C C . GLU A 1 96 ? 2.414 -14.132 -2.755 1.00 52.03 96 GLU A C 1
ATOM 715 O O . GLU A 1 96 ? 2.041 -13.307 -1.924 1.00 52.03 96 GLU A O 1
ATOM 720 N N . ASP A 1 97 ? 3.712 -14.331 -3.005 1.00 59.50 97 ASP A N 1
ATOM 721 C CA . ASP A 1 97 ? 4.796 -13.846 -2.130 1.00 59.50 97 ASP A CA 1
ATOM 722 C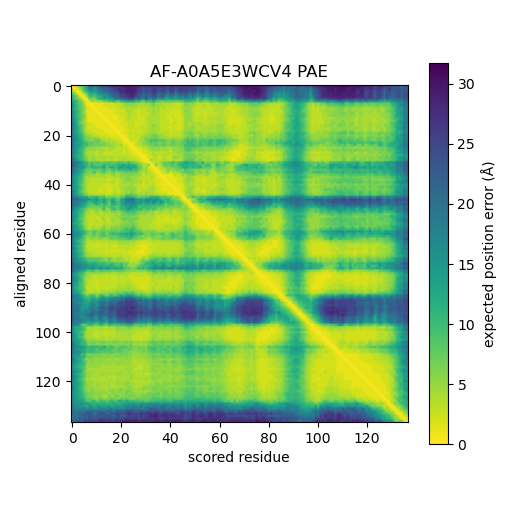 C . ASP A 1 97 ? 5.349 -12.446 -2.479 1.00 59.50 97 ASP A C 1
ATOM 724 O O . ASP A 1 97 ? 6.301 -11.980 -1.852 1.00 59.50 97 ASP A O 1
ATOM 728 N N . ARG A 1 98 ? 4.818 -11.755 -3.501 1.00 71.62 98 ARG A N 1
ATOM 729 C CA . ARG A 1 98 ? 5.415 -10.482 -3.972 1.00 71.62 98 ARG A CA 1
ATOM 730 C C . ARG A 1 98 ? 5.035 -9.259 -3.158 1.00 71.62 98 ARG A C 1
ATOM 732 O O . ARG A 1 98 ? 5.769 -8.273 -3.179 1.00 71.62 98 ARG A O 1
ATOM 739 N N . TYR A 1 99 ? 3.908 -9.306 -2.471 1.00 79.56 99 TYR A N 1
ATOM 740 C CA . TYR A 1 99 ? 3.498 -8.233 -1.589 1.00 79.56 99 TYR A CA 1
ATOM 741 C C . TYR A 1 99 ? 2.818 -8.801 -0.355 1.00 79.56 99 TYR A C 1
ATOM 743 O O . TYR A 1 99 ? 2.149 -9.835 -0.414 1.00 79.56 99 TYR A O 1
ATOM 751 N N . ASP A 1 100 ? 2.990 -8.121 0.767 1.00 87.44 100 ASP A N 1
ATOM 752 C CA . ASP A 1 100 ? 2.272 -8.416 1.998 1.00 87.44 100 ASP A CA 1
ATOM 753 C C . ASP A 1 100 ? 1.435 -7.215 2.417 1.00 87.44 100 ASP A C 1
ATOM 755 O O . ASP A 1 100 ? 1.856 -6.074 2.231 1.00 87.44 100 ASP A O 1
ATOM 759 N N . ILE A 1 101 ? 0.250 -7.480 2.963 1.00 90.25 101 ILE A N 1
ATOM 760 C CA . ILE A 1 101 ? -0.677 -6.446 3.420 1.00 90.25 101 ILE A CA 1
ATOM 761 C C . ILE A 1 101 ? -0.925 -6.667 4.901 1.00 90.25 101 ILE A C 1
ATOM 763 O O . ILE A 1 101 ? -1.491 -7.688 5.293 1.00 90.25 101 ILE A O 1
ATOM 767 N N . MET A 1 102 ? -0.551 -5.696 5.722 1.00 91.88 102 MET A N 1
ATOM 768 C 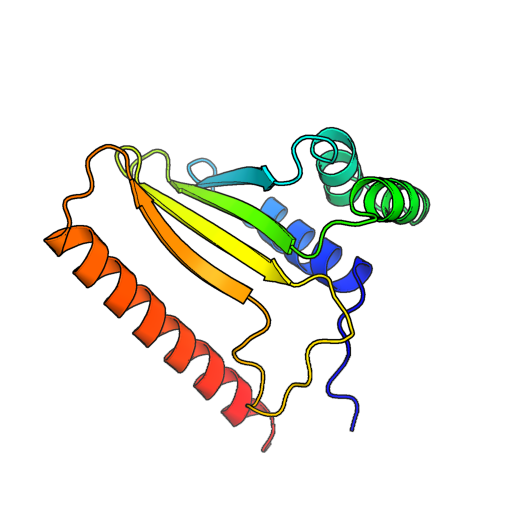CA . MET A 1 102 ? -0.783 -5.711 7.159 1.00 91.88 102 MET A CA 1
ATOM 769 C C . MET A 1 102 ? -1.788 -4.636 7.546 1.00 91.88 102 MET A C 1
ATOM 771 O O . MET A 1 102 ? -1.688 -3.498 7.096 1.00 91.88 102 MET A O 1
ATOM 775 N N . VAL A 1 103 ? -2.714 -4.969 8.442 1.00 92.44 103 VAL A N 1
ATOM 776 C CA . VAL A 1 103 ? -3.611 -3.968 9.032 1.00 92.44 103 VAL A CA 1
ATOM 777 C C . VAL A 1 103 ? -3.026 -3.460 10.344 1.00 92.44 103 VAL A C 1
ATOM 779 O O . VAL A 1 103 ? -2.685 -4.237 11.248 1.00 92.44 103 VAL A O 1
ATOM 782 N N . LYS A 1 104 ? -2.904 -2.141 10.451 1.00 91.62 104 LYS A N 1
ATOM 783 C CA . LYS A 1 104 ? -2.367 -1.434 11.612 1.00 91.62 104 LYS A CA 1
ATOM 784 C C . LYS A 1 104 ? -3.349 -0.364 12.062 1.00 91.62 104 LYS A C 1
ATOM 786 O O . LYS A 1 104 ? -4.210 0.060 11.301 1.00 91.62 104 LYS A O 1
ATOM 791 N N . GLY A 1 105 ? -3.231 0.057 13.313 1.00 90.38 105 GLY A N 1
ATOM 792 C CA . GLY A 1 105 ? -3.981 1.203 13.795 1.00 90.38 105 GLY A CA 1
ATOM 793 C C . GLY A 1 105 ? -3.588 1.614 15.203 1.00 90.38 105 GLY A C 1
ATOM 794 O O . GLY A 1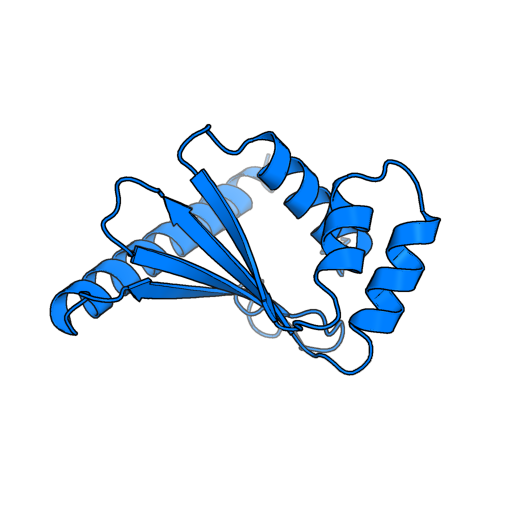 105 ? -3.208 0.763 16.008 1.00 90.38 105 GLY A O 1
ATOM 795 N N . GLU A 1 106 ? -3.703 2.904 15.514 1.00 87.38 106 GLU A N 1
ATOM 796 C CA . GLU A 1 106 ? -3.300 3.462 16.817 1.00 87.38 106 GLU A CA 1
ATOM 797 C C . GLU A 1 106 ? -4.098 2.859 17.981 1.00 87.38 106 GLU A C 1
ATOM 799 O O . GLU A 1 106 ? -3.562 2.606 19.058 1.00 87.38 106 GLU A O 1
ATOM 804 N N . ASN A 1 107 ? -5.383 2.587 17.743 1.00 84.88 107 ASN A N 1
ATOM 805 C CA . ASN A 1 107 ? -6.321 2.065 18.738 1.00 84.88 107 ASN A CA 1
ATOM 806 C C . ASN A 1 107 ? -6.762 0.625 18.437 1.00 84.88 107 ASN A C 1
ATOM 808 O O . ASN A 1 107 ? -7.781 0.162 18.953 1.00 84.88 107 ASN A O 1
ATOM 812 N N . LEU A 1 108 ? -6.025 -0.082 17.576 1.00 87.88 108 LEU A N 1
ATOM 813 C CA . LEU A 1 108 ? -6.414 -1.409 17.123 1.00 87.88 108 LEU A CA 1
ATOM 814 C C . LEU A 1 108 ? -5.983 -2.472 18.141 1.00 87.88 108 LEU A C 1
ATOM 816 O O . LEU A 1 108 ? -4.802 -2.788 18.291 1.00 87.88 108 LEU A O 1
ATOM 820 N N . GLY A 1 109 ? -6.958 -3.038 18.854 1.00 90.12 109 GLY A N 1
ATOM 821 C CA . GLY A 1 109 ? -6.723 -4.160 19.758 1.00 90.12 109 GLY A CA 1
ATOM 822 C C . GLY A 1 109 ? -6.297 -5.425 19.006 1.00 90.12 109 GLY A C 1
ATOM 823 O O . GLY A 1 109 ? -6.552 -5.575 17.814 1.00 90.12 109 GLY A O 1
ATOM 824 N N . ARG A 1 110 ? -5.686 -6.386 19.712 1.00 91.00 110 ARG A N 1
ATOM 825 C CA . ARG A 1 110 ? -5.223 -7.650 19.098 1.00 91.00 110 ARG A CA 1
ATOM 826 C C . ARG A 1 110 ? -6.345 -8.440 18.424 1.00 91.00 110 ARG A C 1
ATOM 828 O O . ARG A 1 110 ? -6.121 -9.026 17.367 1.00 91.00 110 ARG A O 1
ATOM 835 N N . GLU A 1 111 ? -7.525 -8.488 19.040 1.00 92.75 111 GLU A N 1
ATOM 836 C CA . GLU A 1 111 ? -8.679 -9.216 18.495 1.00 92.75 111 GLU A CA 1
ATOM 837 C C . GLU A 1 111 ? -9.164 -8.575 17.192 1.00 92.75 111 GLU A C 1
ATOM 839 O O . GLU A 1 111 ? -9.317 -9.267 16.186 1.00 92.75 111 GLU A O 1
ATOM 844 N N . ASP A 1 112 ? -9.303 -7.248 17.180 1.00 90.62 112 ASP A N 1
ATOM 845 C CA . ASP A 1 112 ? -9.692 -6.500 15.985 1.00 90.62 112 ASP A CA 1
ATOM 846 C C . ASP A 1 112 ? -8.632 -6.595 14.890 1.00 90.62 112 ASP A C 1
ATOM 848 O O . ASP A 1 112 ? -8.973 -6.840 13.735 1.00 90.62 112 ASP A O 1
ATOM 852 N N . GLN A 1 113 ? -7.348 -6.488 15.237 1.00 91.06 113 GLN A N 1
ATOM 853 C CA . GLN A 1 113 ? -6.258 -6.671 14.283 1.00 91.06 113 GLN A CA 1
ATOM 854 C C . GLN A 1 113 ? -6.292 -8.065 13.654 1.00 91.06 113 GLN A C 1
ATOM 856 O O . GLN A 1 113 ? -6.203 -8.190 12.437 1.00 91.06 113 GLN A O 1
ATOM 861 N N . THR A 1 114 ? -6.484 -9.111 14.462 1.00 92.94 114 THR A N 1
ATOM 862 C CA . THR A 1 114 ? -6.597 -10.494 13.969 1.00 92.94 114 THR A CA 1
ATOM 863 C C . THR A 1 114 ? -7.786 -10.643 13.024 1.00 92.94 114 THR A C 1
ATOM 865 O O . THR A 1 114 ? -7.670 -11.245 11.956 1.00 92.94 114 THR A O 1
ATOM 868 N N . ARG A 1 115 ? -8.930 -10.056 13.390 1.00 92.75 115 ARG A N 1
ATOM 869 C CA . ARG A 1 115 ? -10.138 -10.066 12.566 1.00 92.75 115 ARG A CA 1
ATOM 870 C C . ARG A 1 115 ? -9.913 -9.363 11.228 1.00 92.75 115 ARG A C 1
ATOM 872 O O . ARG A 1 115 ? -10.246 -9.927 10.190 1.00 92.75 115 ARG A O 1
ATOM 879 N N . TRP A 1 116 ? -9.344 -8.162 11.241 1.00 91.88 116 TRP A N 1
ATOM 880 C CA . TRP A 1 116 ? -9.043 -7.406 10.027 1.00 91.88 116 TRP A CA 1
ATOM 881 C C . TRP A 1 116 ? -8.031 -8.118 9.137 1.00 91.88 116 TRP A C 1
ATOM 883 O O . TRP A 1 116 ? -8.243 -8.213 7.930 1.00 91.88 116 TRP A O 1
ATOM 893 N N . GLN A 1 117 ? -6.987 -8.693 9.730 1.00 92.75 117 GLN A N 1
ATOM 894 C CA . GLN A 1 117 ? -5.994 -9.460 8.990 1.00 92.75 117 GLN A CA 1
ATOM 895 C C . GLN A 1 117 ? -6.623 -10.683 8.303 1.00 92.75 117 GLN A C 1
ATOM 897 O O . GLN A 1 117 ? -6.293 -10.975 7.155 1.00 92.75 117 GLN A O 1
ATOM 902 N N . SER A 1 118 ? -7.578 -11.358 8.957 1.00 92.44 118 SER A N 1
ATOM 903 C CA . SER A 1 118 ? -8.341 -12.455 8.344 1.00 92.44 118 SER A CA 1
ATOM 904 C C . SER A 1 118 ? -9.173 -11.981 7.152 1.00 92.44 118 SER A C 1
ATOM 906 O O . SER A 1 118 ? -9.187 -12.645 6.121 1.00 92.44 118 SER A O 1
ATOM 908 N N . ILE A 1 119 ? -9.838 -10.825 7.266 1.00 92.69 119 ILE A N 1
ATOM 909 C CA . ILE A 1 119 ? -10.629 -10.247 6.168 1.00 92.69 119 ILE A CA 1
ATOM 910 C C . ILE A 1 119 ? -9.728 -9.925 4.973 1.00 92.69 119 ILE A C 1
ATOM 912 O O . ILE A 1 119 ? -10.067 -10.271 3.844 1.00 92.69 119 ILE A O 1
ATOM 916 N N . VAL A 1 120 ? -8.574 -9.296 5.215 1.00 90.75 120 VAL A N 1
ATOM 917 C CA . VAL A 1 120 ? -7.590 -8.994 4.166 1.00 90.75 120 VAL A CA 1
ATOM 918 C C . VAL A 1 120 ? -7.110 -10.275 3.494 1.00 90.75 120 VAL A C 1
ATOM 920 O O . VAL A 1 120 ? -7.100 -10.350 2.270 1.00 90.75 120 VAL A O 1
ATOM 923 N N . HIS A 1 121 ? -6.768 -11.301 4.271 1.00 88.75 121 HIS A N 1
ATOM 924 C CA . HIS A 1 121 ? -6.342 -12.589 3.732 1.00 88.75 121 HIS A CA 1
ATOM 925 C C . HIS A 1 121 ? -7.423 -13.233 2.845 1.00 88.75 121 HIS A C 1
ATOM 927 O O . HIS A 1 121 ? -7.140 -13.655 1.724 1.00 88.75 121 HIS A O 1
ATOM 933 N N . ASP A 1 122 ? -8.674 -13.265 3.308 1.00 90.06 122 ASP A N 1
ATOM 934 C CA . ASP A 1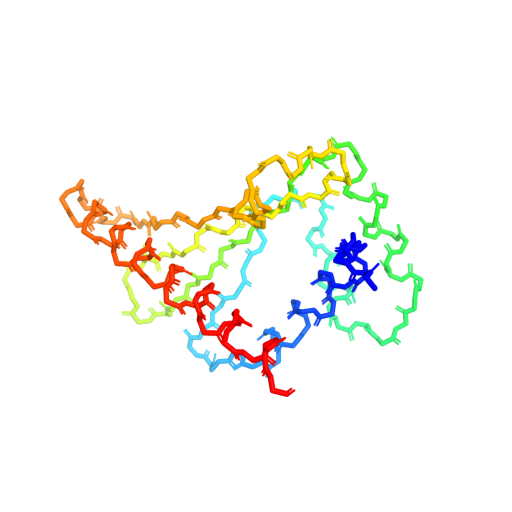 122 ? -9.788 -13.815 2.531 1.00 90.06 122 ASP A CA 1
ATOM 935 C C . ASP A 1 122 ? -10.036 -13.022 1.241 1.00 90.06 122 ASP A C 1
ATOM 937 O O . ASP A 1 122 ? -10.274 -13.618 0.188 1.00 90.06 122 ASP A O 1
ATOM 941 N N . LYS A 1 123 ? -9.919 -11.689 1.297 1.00 88.75 123 LYS A N 1
ATOM 942 C CA . LYS A 1 123 ? -10.062 -10.815 0.126 1.00 88.75 123 LYS A CA 1
ATOM 943 C C . LYS A 1 123 ? -8.922 -10.971 -0.872 1.00 88.75 123 LYS A C 1
ATOM 945 O O . LYS A 1 123 ? -9.178 -10.995 -2.072 1.00 88.75 123 LYS A O 1
ATOM 950 N N . ARG A 1 124 ? -7.683 -11.141 -0.406 1.00 84.62 124 ARG A N 1
ATOM 951 C CA . ARG A 1 124 ? -6.540 -11.429 -1.285 1.00 84.62 124 ARG A CA 1
ATOM 952 C C . ARG A 1 124 ? -6.751 -12.722 -2.064 1.00 84.62 124 ARG A C 1
ATOM 954 O O . ARG A 1 124 ? -6.512 -12.741 -3.268 1.00 84.62 124 ARG A O 1
ATOM 961 N N . ARG A 1 125 ? -7.255 -13.767 -1.405 1.00 84.38 125 ARG A N 1
ATOM 962 C CA . ARG A 1 125 ? -7.589 -15.032 -2.069 1.00 84.38 125 ARG A CA 1
ATOM 963 C C . ARG A 1 125 ? -8.666 -14.845 -3.144 1.00 84.38 125 ARG A C 1
ATOM 965 O O . ARG A 1 125 ? -8.493 -15.329 -4.254 1.00 84.38 125 ARG A O 1
ATOM 972 N N . GLU A 1 126 ? -9.729 -14.092 -2.857 1.00 84.88 126 GLU A N 1
ATOM 973 C CA . GLU A 1 126 ? -10.795 -13.786 -3.831 1.00 84.88 126 GLU A CA 1
ATOM 974 C C . GLU A 1 126 ? -10.262 -13.052 -5.078 1.00 84.88 126 GLU A C 1
ATOM 976 O O . GLU A 1 126 ? -10.619 -13.388 -6.212 1.00 84.88 126 GLU A O 1
ATOM 981 N N . VAL A 1 127 ? -9.366 -12.077 -4.890 1.00 81.25 127 VAL A N 1
ATOM 982 C CA . VAL A 1 127 ? -8.706 -11.356 -5.995 1.00 81.25 127 VAL A CA 1
ATOM 983 C C . VAL A 1 127 ? -7.816 -12.296 -6.819 1.00 81.25 127 VAL A C 1
ATOM 985 O O . VAL A 1 127 ? -7.864 -12.278 -8.049 1.00 81.25 127 VAL A O 1
ATOM 988 N N . ALA A 1 128 ? -7.043 -13.167 -6.166 1.00 75.94 128 ALA A N 1
ATOM 989 C CA . ALA A 1 128 ? -6.190 -14.134 -6.858 1.00 75.94 128 ALA A CA 1
ATOM 990 C C . ALA A 1 128 ? -7.009 -15.152 -7.679 1.00 75.94 128 ALA A C 1
ATOM 992 O O . ALA A 1 128 ? -6.663 -15.480 -8.816 1.00 75.94 128 ALA A O 1
ATOM 993 N N . GLU A 1 129 ? -8.128 -15.629 -7.131 1.00 76.56 129 GLU A N 1
ATOM 994 C CA . GLU A 1 129 ? -9.031 -16.565 -7.805 1.00 76.56 129 GLU A CA 1
ATOM 995 C C . GLU A 1 129 ? -9.747 -15.925 -9.002 1.00 76.56 129 GLU A C 1
ATOM 997 O O . GLU A 1 129 ? -9.844 -16.541 -10.066 1.00 76.56 129 GLU A O 1
ATOM 1002 N N . SER A 1 130 ? -10.201 -14.677 -8.871 1.00 70.62 130 SER A N 1
ATOM 1003 C CA . SER A 1 130 ? -10.857 -13.948 -9.966 1.00 70.62 130 SER A CA 1
ATOM 1004 C C . SER A 1 130 ? -9.907 -13.632 -11.127 1.00 70.62 130 SER A C 1
ATOM 1006 O O . SER A 1 130 ? -10.317 -13.733 -12.286 1.00 70.62 130 SER A O 1
ATOM 1008 N N . GLY A 1 131 ? -8.626 -13.365 -10.852 1.00 59.31 131 GLY A N 1
ATOM 1009 C CA . GLY A 1 131 ? -7.591 -13.236 -11.885 1.00 59.31 131 GLY A CA 1
ATOM 1010 C C . GLY A 1 131 ? -7.314 -14.538 -12.652 1.00 59.31 131 GLY A C 1
ATOM 1011 O O . GLY A 1 131 ? -7.087 -14.512 -13.862 1.00 59.31 131 GLY A O 1
ATOM 1012 N N . ASN A 1 132 ? -7.403 -15.696 -11.989 1.00 54.12 132 ASN A N 1
ATOM 1013 C CA . ASN A 1 132 ? -7.186 -17.005 -12.620 1.00 54.12 132 ASN A CA 1
ATOM 1014 C C . ASN A 1 132 ? -8.333 -17.444 -13.546 1.00 54.12 132 ASN A C 1
ATOM 1016 O O . ASN A 1 132 ? -8.100 -18.192 -14.498 1.00 54.12 132 ASN A O 1
ATOM 1020 N N . ILE A 1 133 ? -9.562 -16.979 -13.304 1.00 46.22 133 ILE A N 1
ATOM 1021 C CA . ILE A 1 133 ? -10.736 -17.335 -14.120 1.00 46.22 133 ILE A CA 1
ATOM 1022 C C . ILE A 1 133 ? -10.669 -16.699 -15.521 1.00 46.22 133 ILE A C 1
ATOM 1024 O O . ILE A 1 133 ? -11.134 -17.302 -16.487 1.00 46.22 133 ILE A O 1
ATOM 1028 N N . LEU A 1 134 ? -10.035 -15.531 -15.667 1.00 44.47 134 LEU A N 1
ATOM 1029 C CA . LEU A 1 134 ? -9.923 -14.816 -16.947 1.00 44.47 134 LEU A CA 1
ATOM 1030 C C . LEU A 1 134 ? -8.840 -15.374 -17.891 1.00 44.47 134 LEU A C 1
ATOM 1032 O O . LEU A 1 134 ? -8.783 -14.987 -19.053 1.00 44.47 134 LEU A O 1
ATOM 1036 N N . CYS A 1 135 ? -8.004 -16.311 -17.432 1.00 41.47 135 CYS A N 1
ATOM 1037 C CA . CYS A 1 135 ? -6.953 -16.937 -18.246 1.00 41.47 135 CYS A CA 1
ATOM 1038 C C . CYS A 1 135 ? -7.405 -18.215 -18.988 1.00 41.47 135 CYS A C 1
ATOM 1040 O O . CYS A 1 135 ? -6.585 -18.855 -19.648 1.00 41.47 135 CYS A O 1
ATOM 1042 N N . PHE A 1 136 ? -8.684 -18.597 -18.886 1.00 37.47 136 PHE A N 1
ATOM 1043 C CA . PHE A 1 136 ? -9.261 -19.786 -19.539 1.00 37.47 136 PHE A CA 1
ATOM 1044 C C . PHE A 1 136 ? -10.338 -19.480 -20.599 1.00 37.47 136 PHE A C 1
ATOM 1046 O O . PHE A 1 136 ? -11.004 -20.409 -21.061 1.00 37.47 136 PHE A O 1
ATOM 1053 N N . SER A 1 137 ? -10.504 -18.219 -21.010 1.00 36.66 137 SER A N 1
ATOM 1054 C CA . SER A 1 137 ? -11.440 -17.805 -22.072 1.00 36.66 137 SER A CA 1
ATOM 1055 C C . SER A 1 137 ? -10.730 -17.273 -23.308 1.00 36.66 137 SER A C 1
ATOM 1057 O O . SER A 1 137 ? -9.905 -16.350 -23.127 1.00 36.66 137 SER A O 1
#

Mean predicted aligned error: 9.12 Å

Foldseek 3Di:
DPPDPCALLNVLVVVLVVVVPDDPQKDKDWPPPPQCRVLSVCSSPDPDDVSSVVSCVSCPPPQWTWMWMDGNPPQFKIKIKTAGNDSPDPCPDPPPPGIDIAIDGPPQDPVNRVVVNVVVVVVVVVVVVVVVVVVPD

pLDDT: mean 76.92, std 16.26, range [30.66, 93.38]